Protein AF-A0A7X3P258-F1 (afdb_monomer)

Foldseek 3Di:
DQDAAQDKDWDAPPPDDDDDDHGIFIKGFHDHRVCCVVVVDTDIGGDDPDPDPVVVVVVVVVVVVVVVVVVVVVVVCVVPVD

Mean predicted aligned error: 11.34 Å

Structure (mmCIF, N/CA/C/O backbone):
data_AF-A0A7X3P258-F1
#
_entry.id   AF-A0A7X3P258-F1
#
loop_
_atom_site.group_PDB
_atom_site.id
_atom_site.type_symbol
_atom_site.label_atom_id
_atom_site.label_alt_id
_atom_site.label_comp_id
_atom_site.label_asym_id
_atom_site.label_entity_id
_atom_site.label_seq_id
_atom_site.pdbx_PDB_ins_code
_atom_site.Cartn_x
_atom_site.Cartn_y
_atom_site.Cartn_z
_atom_site.occupancy
_atom_site.B_iso_or_equiv
_atom_site.auth_seq_id
_atom_site.auth_comp_id
_atom_site.auth_asym_id
_atom_site.auth_atom_id
_atom_site.pdbx_PDB_model_num
ATOM 1 N N . MET A 1 1 ? -13.455 7.172 4.036 1.00 71.94 1 MET A N 1
ATOM 2 C CA . MET A 1 1 ? -13.418 6.510 2.721 1.00 71.94 1 MET A CA 1
ATOM 3 C C . MET A 1 1 ? -13.919 5.096 2.940 1.00 71.94 1 MET A C 1
ATOM 5 O O . MET A 1 1 ? -13.415 4.445 3.848 1.00 71.94 1 MET A O 1
ATOM 9 N N . ASP A 1 2 ? -14.923 4.643 2.190 1.00 83.94 2 ASP A N 1
ATOM 10 C CA . ASP A 1 2 ? -15.548 3.337 2.438 1.00 83.94 2 ASP A CA 1
ATOM 11 C C . ASP A 1 2 ? -14.825 2.226 1.674 1.00 83.94 2 ASP A C 1
ATOM 13 O O . ASP A 1 2 ? -15.311 1.667 0.696 1.00 83.94 2 ASP A O 1
ATOM 17 N N . CYS A 1 3 ? -13.610 1.920 2.125 1.00 84.50 3 CYS A N 1
ATOM 18 C CA . CYS A 1 3 ? -12.806 0.820 1.612 1.00 84.50 3 CYS A CA 1
ATOM 19 C C . CYS A 1 3 ? -12.527 -0.194 2.727 1.00 84.50 3 CYS A C 1
ATOM 21 O O . CYS A 1 3 ? -12.048 0.145 3.813 1.00 84.50 3 CYS A O 1
ATOM 23 N N . LYS A 1 4 ? -12.878 -1.455 2.465 1.00 91.75 4 LYS A N 1
ATOM 24 C CA . LYS A 1 4 ? -12.731 -2.572 3.404 1.00 91.75 4 LYS A CA 1
ATOM 25 C C . LYS A 1 4 ? -11.408 -3.300 3.163 1.00 91.75 4 LYS A C 1
ATOM 27 O O . LYS A 1 4 ? -10.924 -3.334 2.034 1.00 91.75 4 LYS A O 1
ATOM 32 N N . PHE A 1 5 ? -10.853 -3.882 4.225 1.00 92.44 5 PHE A N 1
ATOM 33 C CA . PHE A 1 5 ? -9.669 -4.739 4.152 1.00 92.44 5 PHE A CA 1
ATOM 34 C C . PHE A 1 5 ? -9.870 -5.870 3.136 1.00 92.44 5 PHE A C 1
ATOM 36 O O . PHE A 1 5 ? -10.983 -6.377 2.994 1.00 92.44 5 PHE A O 1
ATOM 43 N N . ALA A 1 6 ? -8.792 -6.246 2.447 1.00 90.44 6 ALA A N 1
ATOM 44 C CA . ALA A 1 6 ? -8.771 -7.275 1.408 1.00 90.44 6 ALA A CA 1
ATOM 45 C C . ALA A 1 6 ? -9.668 -6.996 0.185 1.00 90.44 6 ALA A C 1
ATOM 47 O O . ALA A 1 6 ? -9.876 -7.882 -0.640 1.00 90.44 6 ALA A O 1
ATOM 48 N N . ASN A 1 7 ? -10.177 -5.768 0.030 1.00 93.69 7 ASN A N 1
ATOM 49 C CA . ASN A 1 7 ? -10.890 -5.369 -1.177 1.00 93.69 7 ASN A CA 1
ATOM 50 C C . ASN A 1 7 ? -9.917 -4.876 -2.259 1.00 93.69 7 ASN A C 1
ATOM 52 O O . ASN A 1 7 ? -8.887 -4.267 -1.948 1.00 93.69 7 ASN A O 1
ATOM 56 N N . PHE A 1 8 ? -10.277 -5.085 -3.525 1.00 93.88 8 PHE A N 1
ATOM 57 C CA . PHE A 1 8 ? -9.516 -4.593 -4.671 1.00 93.88 8 PHE A CA 1
ATOM 58 C C . PHE A 1 8 ? -10.118 -3.293 -5.192 1.00 93.88 8 PHE A C 1
ATOM 60 O O . PHE A 1 8 ? -11.324 -3.181 -5.402 1.00 93.88 8 PHE A O 1
ATOM 67 N N . LEU A 1 9 ? -9.261 -2.307 -5.422 1.00 93.31 9 LEU A N 1
ATOM 68 C CA . LEU A 1 9 ? -9.633 -1.000 -5.953 1.00 93.31 9 LEU A CA 1
ATOM 6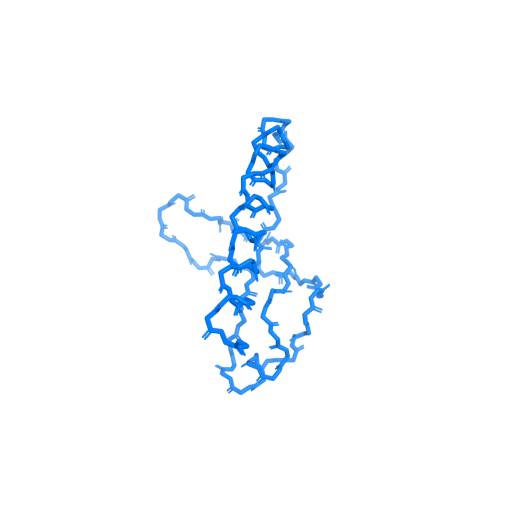9 C C . LEU A 1 9 ? -8.754 -0.657 -7.150 1.00 93.31 9 LEU A C 1
ATOM 71 O O . LEU A 1 9 ? -7.668 -1.209 -7.316 1.00 93.31 9 LEU A O 1
ATOM 75 N N . ARG A 1 10 ? -9.214 0.281 -7.978 1.00 92.19 10 ARG A N 1
ATOM 76 C CA . ARG A 1 10 ? -8.399 0.879 -9.034 1.00 92.19 10 ARG A CA 1
ATOM 77 C C . ARG A 1 10 ? -8.054 2.308 -8.633 1.00 92.19 10 ARG A C 1
ATOM 79 O O . ARG A 1 10 ? -8.948 3.140 -8.522 1.00 92.19 10 ARG A O 1
ATOM 86 N N . ILE A 1 11 ? -6.772 2.582 -8.414 1.00 91.19 11 ILE A N 1
ATOM 87 C CA . ILE A 1 11 ? -6.284 3.887 -7.945 1.00 91.19 11 ILE A CA 1
ATOM 88 C C . ILE A 1 11 ? -5.412 4.511 -9.028 1.00 91.19 11 ILE A C 1
ATOM 90 O O . ILE A 1 11 ? -4.630 3.814 -9.673 1.00 91.19 11 ILE A O 1
ATOM 94 N N . ASN A 1 12 ? -5.576 5.815 -9.260 1.00 91.00 12 ASN A N 1
ATOM 95 C CA . ASN A 1 12 ? -4.701 6.599 -10.125 1.00 91.00 12 ASN A CA 1
ATOM 96 C C . ASN A 1 12 ? -3.572 7.218 -9.295 1.00 91.00 12 ASN A C 1
ATOM 98 O O . ASN A 1 12 ? -3.839 8.053 -8.440 1.00 91.00 12 ASN A O 1
ATOM 102 N N . PHE A 1 13 ? -2.330 6.821 -9.568 1.00 87.06 13 PHE A N 1
ATOM 103 C CA . PHE A 1 13 ? -1.146 7.291 -8.844 1.00 87.06 13 PHE A CA 1
ATOM 104 C C . PHE A 1 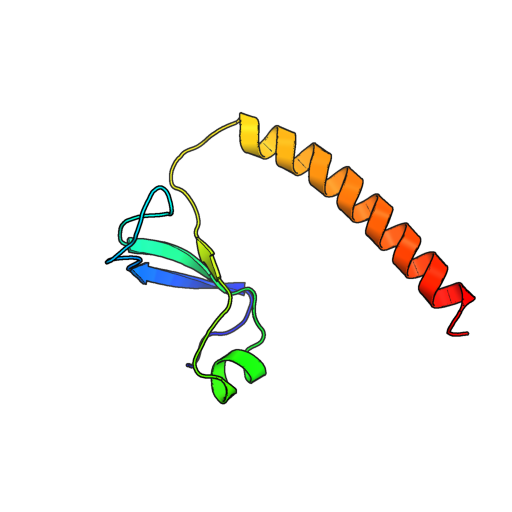13 ? -0.476 8.518 -9.487 1.00 87.06 13 PHE A C 1
ATOM 106 O O . PHE A 1 13 ? 0.680 8.801 -9.209 1.00 87.06 13 PHE A O 1
ATOM 113 N N . ASN A 1 14 ? -1.169 9.244 -10.369 1.00 87.31 14 ASN A N 1
ATOM 114 C CA . ASN A 1 14 ? -0.654 10.476 -10.972 1.00 87.31 14 ASN A CA 1
ATOM 115 C C . ASN A 1 14 ? -1.214 11.726 -10.255 1.00 87.31 14 ASN A C 1
ATOM 117 O O . ASN A 1 14 ? -2.412 11.742 -9.964 1.00 87.31 14 ASN A O 1
ATOM 121 N N . PRO A 1 15 ? -0.423 12.804 -10.081 1.00 85.75 15 PRO A N 1
ATOM 122 C CA . PRO A 1 15 ? 0.991 12.941 -10.435 1.00 85.75 15 PRO A CA 1
ATOM 123 C C . PRO A 1 15 ? 1.903 12.230 -9.433 1.00 85.75 15 PRO A C 1
ATOM 125 O O . PRO A 1 15 ? 1.529 11.987 -8.291 1.00 85.75 15 PRO A O 1
ATOM 128 N N . GLN A 1 16 ? 3.121 11.929 -9.869 1.00 83.00 16 GLN A N 1
ATOM 129 C CA . GLN A 1 16 ? 4.086 11.209 -9.056 1.00 83.00 16 GLN A CA 1
ATOM 130 C C . GLN A 1 16 ? 5.497 11.732 -9.297 1.00 83.00 16 GLN A C 1
ATOM 132 O O . GLN A 1 16 ? 5.826 12.164 -10.405 1.00 83.00 16 GLN A O 1
ATOM 137 N N . ILE A 1 17 ? 6.340 11.646 -8.273 1.00 81.06 17 ILE A N 1
ATOM 138 C CA . ILE A 1 17 ? 7.722 12.113 -8.302 1.00 81.06 17 ILE A CA 1
ATOM 139 C C . ILE A 1 17 ? 8.648 10.885 -8.367 1.00 81.06 17 ILE A C 1
ATOM 141 O O . ILE A 1 17 ? 8.449 9.898 -7.664 1.00 81.06 17 ILE A O 1
ATOM 145 N N . GLY A 1 18 ? 9.651 10.909 -9.250 1.00 79.50 18 GLY A N 1
ATOM 146 C CA . GLY A 1 18 ? 10.688 9.868 -9.322 1.00 79.50 18 GLY A CA 1
ATOM 147 C C . GLY A 1 18 ? 10.281 8.534 -9.980 1.00 79.50 18 GLY A C 1
ATOM 148 O O . GLY A 1 18 ? 9.688 8.512 -11.069 1.00 79.50 18 GLY A O 1
ATOM 149 N N . ILE A 1 19 ? 10.700 7.424 -9.345 1.00 77.31 19 ILE A N 1
ATOM 150 C CA . ILE A 1 19 ? 10.674 6.031 -9.862 1.00 77.31 19 ILE A CA 1
ATOM 151 C C . ILE A 1 19 ? 9.473 5.222 -9.333 1.00 77.31 19 ILE A C 1
ATOM 153 O O . ILE A 1 19 ? 9.249 4.095 -9.767 1.00 77.31 19 ILE A O 1
ATOM 157 N N . GLU A 1 20 ? 8.681 5.770 -8.409 1.00 77.44 20 GLU A N 1
ATOM 158 C CA . GLU A 1 20 ? 7.503 5.071 -7.864 1.00 77.44 20 GLU A CA 1
ATOM 159 C C . GLU A 1 20 ? 6.461 4.734 -8.963 1.00 77.44 20 GLU A C 1
ATOM 161 O O . GLU A 1 20 ? 6.638 5.023 -10.154 1.00 77.44 20 GLU A O 1
ATOM 166 N N . ILE A 1 21 ? 5.380 4.068 -8.566 1.00 70.31 21 ILE A N 1
ATOM 167 C CA . ILE A 1 21 ? 4.429 3.438 -9.482 1.00 70.31 21 ILE A CA 1
ATOM 168 C C . ILE A 1 21 ? 3.501 4.462 -10.146 1.00 70.31 21 ILE A C 1
ATOM 170 O O . ILE A 1 21 ? 2.615 5.022 -9.513 1.00 70.31 21 ILE A O 1
ATOM 174 N N . LYS A 1 22 ? 3.648 4.608 -11.469 1.00 75.94 22 LYS A N 1
ATOM 175 C CA . LYS A 1 22 ? 2.857 5.528 -12.303 1.00 75.94 22 LYS A CA 1
ATOM 176 C C . LYS A 1 22 ? 1.574 4.883 -12.830 1.00 75.94 22 LYS A C 1
ATOM 178 O O . LYS A 1 22 ? 1.535 3.666 -13.058 1.00 75.94 22 LYS A O 1
ATOM 183 N N . LYS A 1 23 ? 0.615 5.738 -13.219 1.00 83.31 23 LYS A N 1
ATOM 184 C CA . LYS A 1 23 ? -0.664 5.403 -13.889 1.00 83.31 23 LYS A CA 1
ATOM 185 C C . LYS A 1 23 ? -1.705 4.772 -12.956 1.00 83.31 23 LYS A C 1
ATOM 187 O O . LYS A 1 23 ? -1.471 4.558 -11.772 1.00 83.31 23 LYS A O 1
ATOM 192 N N . SER A 1 24 ? -2.881 4.477 -13.512 1.00 88.31 24 SER A N 1
ATOM 193 C CA . SER A 1 24 ? -3.911 3.730 -12.798 1.00 88.31 24 SER A CA 1
ATOM 194 C C . SER A 1 24 ? -3.521 2.259 -12.647 1.00 88.31 24 SER A C 1
ATOM 196 O O . SER A 1 24 ? -3.171 1.605 -13.635 1.00 88.31 24 SER A O 1
ATOM 198 N N . ARG A 1 25 ? -3.562 1.746 -11.413 1.00 89.88 25 ARG A N 1
ATOM 199 C CA . ARG A 1 25 ? -3.230 0.354 -11.080 1.00 89.88 25 ARG A CA 1
ATOM 200 C C . ARG A 1 25 ? -4.323 -0.288 -10.234 1.00 89.88 25 ARG A C 1
ATOM 202 O O . ARG A 1 25 ? -4.963 0.411 -9.444 1.00 89.88 25 ARG A O 1
ATOM 209 N N . PRO A 1 26 ? -4.536 -1.606 -10.377 1.00 92.44 26 PRO A N 1
ATOM 210 C CA . PRO A 1 26 ? -5.234 -2.362 -9.353 1.00 92.44 26 PRO A CA 1
ATOM 211 C C . PRO A 1 26 ? -4.423 -2.343 -8.050 1.00 92.44 26 PRO A C 1
ATOM 213 O O . PRO A 1 26 ? -3.193 -2.392 -8.064 1.00 92.44 26 PRO A O 1
ATOM 216 N N . THR A 1 27 ? -5.114 -2.242 -6.922 1.00 92.69 27 THR A N 1
ATOM 217 C CA . THR A 1 27 ? -4.521 -2.115 -5.588 1.00 92.69 27 THR A CA 1
ATOM 218 C C . THR A 1 27 ? -5.314 -2.924 -4.572 1.00 92.69 27 THR A C 1
ATOM 220 O O . THR A 1 27 ? -6.545 -2.910 -4.618 1.00 92.69 27 THR A O 1
ATOM 223 N N . LEU A 1 28 ? -4.626 -3.551 -3.621 1.00 94.69 28 LEU A N 1
ATOM 224 C CA . LEU A 1 28 ? -5.222 -4.249 -2.484 1.00 94.69 28 LEU A CA 1
ATOM 225 C C . LEU A 1 28 ? -5.259 -3.340 -1.250 1.00 94.69 28 LEU A C 1
ATOM 227 O O . LEU A 1 28 ? -4.248 -2.726 -0.910 1.00 94.69 28 LEU A O 1
ATOM 231 N N . VAL A 1 29 ? -6.393 -3.282 -0.553 1.00 94.94 29 VAL A N 1
ATOM 232 C CA . VAL A 1 29 ? -6.524 -2.531 0.706 1.00 94.94 29 VAL A CA 1
ATOM 233 C C . VAL A 1 29 ? -5.976 -3.348 1.876 1.00 94.94 29 VAL A C 1
ATOM 235 O O . VAL A 1 29 ? -6.476 -4.436 2.166 1.00 94.94 29 VAL A O 1
ATOM 238 N N . LEU A 1 30 ? -4.979 -2.800 2.573 1.00 94.62 30 LEU A N 1
ATOM 239 C CA . LEU A 1 30 ? -4.308 -3.446 3.707 1.00 94.62 30 LEU A CA 1
ATOM 240 C C . LEU A 1 30 ? -4.759 -2.903 5.067 1.00 94.62 30 LEU A C 1
ATOM 242 O O . LEU A 1 30 ? -4.629 -3.590 6.077 1.00 94.62 30 LEU A O 1
ATOM 246 N N . SER A 1 31 ? -5.282 -1.680 5.118 1.00 94.56 31 SER A N 1
ATOM 247 C CA . SER A 1 31 ? -5.724 -1.061 6.368 1.00 94.56 31 SER A CA 1
ATOM 248 C C . SER A 1 31 ? -7.162 -1.448 6.760 1.00 94.56 31 SER A C 1
ATOM 250 O O . SER A 1 31 ? -8.007 -1.681 5.887 1.00 94.56 31 SER A O 1
ATOM 252 N N . PRO A 1 32 ? -7.486 -1.478 8.070 1.00 94.56 32 PRO A N 1
ATOM 253 C CA . PRO A 1 32 ? -8.833 -1.772 8.558 1.00 94.56 32 PRO A CA 1
ATOM 254 C C . PRO A 1 32 ? -9.863 -0.713 8.148 1.00 94.56 32 PRO A C 1
ATOM 256 O O . PRO A 1 32 ? -9.554 0.477 8.081 1.00 94.56 32 PRO A O 1
ATOM 259 N N . PHE A 1 33 ? -11.127 -1.124 7.992 1.00 93.94 33 PHE A N 1
ATOM 260 C CA . PHE A 1 33 ? -12.226 -0.216 7.636 1.00 93.94 33 PHE A CA 1
ATOM 261 C C . PHE A 1 33 ? -12.378 0.953 8.620 1.00 93.94 33 PHE A C 1
ATOM 263 O O . PHE A 1 33 ? -12.533 2.089 8.187 1.00 93.94 33 PHE A O 1
ATOM 270 N N . ALA A 1 34 ? -12.285 0.699 9.931 1.00 94.38 34 ALA A N 1
ATOM 271 C CA . ALA A 1 34 ? -12.415 1.748 10.944 1.00 94.38 34 ALA A CA 1
ATOM 272 C C . ALA A 1 34 ? -11.363 2.857 10.761 1.00 94.38 34 ALA A C 1
ATOM 274 O O . ALA A 1 34 ? -11.706 4.038 10.760 1.00 94.38 34 ALA A O 1
ATOM 275 N N . PHE A 1 35 ? -10.103 2.482 10.510 1.00 94.38 35 PHE A N 1
ATOM 276 C CA . PHE A 1 35 ? -9.032 3.432 10.206 1.00 94.38 35 PHE A CA 1
ATOM 277 C C . PHE A 1 35 ? -9.347 4.229 8.933 1.00 94.38 35 PHE A C 1
ATOM 279 O O . PHE A 1 35 ? -9.318 5.458 8.956 1.00 94.38 35 PHE A O 1
ATOM 286 N N . ASN A 1 36 ? -9.749 3.548 7.856 1.00 94.75 36 ASN A N 1
ATOM 287 C CA . ASN A 1 36 ? -10.049 4.180 6.565 1.00 94.75 36 ASN A CA 1
ATOM 288 C C . ASN A 1 36 ? -11.247 5.135 6.621 1.00 94.75 36 ASN A C 1
ATOM 290 O O . ASN A 1 36 ? -11.314 6.161 5.927 1.00 94.75 36 ASN A O 1
ATOM 294 N N . HIS A 1 37 ? -12.231 4.786 7.445 1.00 94.19 37 HIS A N 1
ATOM 295 C CA . HIS A 1 37 ? -13.437 5.567 7.618 1.00 94.19 37 HIS A CA 1
ATOM 296 C C . HIS A 1 37 ? -13.174 6.822 8.456 1.00 94.19 37 HIS A C 1
ATOM 298 O O . HIS A 1 37 ? -13.661 7.888 8.075 1.00 94.19 37 HIS A O 1
ATOM 304 N N . ILE A 1 38 ? -12.377 6.719 9.525 1.00 95.88 38 ILE A N 1
ATOM 305 C CA . ILE A 1 38 ? -12.035 7.842 10.412 1.00 95.88 38 ILE A CA 1
ATOM 306 C C . ILE A 1 38 ? -11.015 8.770 9.746 1.00 95.88 38 ILE A C 1
ATOM 308 O O . ILE A 1 38 ? -11.283 9.955 9.584 1.00 95.88 38 ILE A O 1
ATOM 312 N N . GLN A 1 39 ? -9.875 8.231 9.304 1.00 95.19 39 GLN A N 1
ATOM 313 C CA . GLN A 1 39 ? -8.745 9.021 8.797 1.00 95.19 39 GLN A CA 1
ATOM 314 C C . GLN A 1 39 ? -8.933 9.489 7.351 1.00 95.19 39 GLN A C 1
ATOM 316 O O . GLN A 1 39 ? -8.155 10.291 6.848 1.00 95.19 39 GLN A O 1
ATOM 321 N N . LYS A 1 40 ? -9.954 8.965 6.658 1.00 93.75 40 LYS A N 1
ATOM 322 C CA . LYS A 1 40 ? -10.246 9.245 5.241 1.00 93.75 40 LYS A CA 1
ATOM 323 C C . LYS A 1 40 ? -9.083 8.932 4.284 1.00 93.75 40 LYS A C 1
ATOM 325 O O . LYS A 1 40 ? -9.130 9.336 3.128 1.00 93.75 40 LYS A O 1
ATOM 330 N N . VAL A 1 41 ? -8.115 8.137 4.732 1.00 93.88 41 VAL A N 1
ATOM 331 C CA . VAL A 1 41 ? -6.987 7.612 3.952 1.00 93.88 41 VAL A CA 1
ATOM 332 C C . VAL A 1 41 ? -6.927 6.096 4.092 1.00 93.88 41 VAL A C 1
ATOM 334 O O . VAL A 1 41 ? -7.442 5.550 5.062 1.00 93.88 41 VAL A O 1
ATOM 337 N N . ALA A 1 42 ? -6.293 5.408 3.145 1.00 94.75 42 ALA A N 1
ATOM 338 C CA . ALA A 1 42 ? -6.131 3.959 3.197 1.00 94.75 42 ALA A CA 1
ATOM 339 C C . ALA A 1 42 ? -4.698 3.551 2.856 1.00 94.75 42 ALA A C 1
ATOM 341 O O . ALA A 1 42 ? -4.091 4.100 1.937 1.00 94.75 42 ALA A O 1
ATOM 342 N N . LEU A 1 43 ? -4.181 2.557 3.578 1.00 94.69 43 LEU A N 1
ATOM 343 C CA . LEU A 1 43 ? -2.939 1.881 3.233 1.00 94.69 43 LEU A CA 1
ATOM 344 C C . LEU A 1 43 ? -3.247 0.821 2.175 1.00 94.69 43 LEU A C 1
ATOM 346 O O . LEU A 1 43 ? -4.091 -0.057 2.389 1.00 94.69 43 LEU A O 1
ATOM 350 N N . VAL A 1 44 ? -2.561 0.899 1.038 1.00 93.62 44 VAL A N 1
ATOM 351 C CA . VAL A 1 44 ? -2.806 0.027 -0.113 1.00 93.62 44 VAL A CA 1
ATOM 352 C C . VAL A 1 44 ? -1.508 -0.548 -0.667 1.00 93.62 44 VAL A C 1
ATOM 354 O O . VAL A 1 44 ? -0.461 0.091 -0.596 1.00 93.62 44 VAL A O 1
ATOM 357 N N . CYS A 1 45 ? -1.590 -1.740 -1.253 1.00 92.19 45 CYS A N 1
ATOM 358 C CA . CYS A 1 45 ? -0.509 -2.344 -2.025 1.00 92.19 45 CYS A CA 1
ATOM 359 C C . CYS A 1 45 ? -0.878 -2.337 -3.516 1.00 92.19 45 CYS A C 1
ATOM 361 O O . CYS A 1 45 ? -1.846 -3.001 -3.900 1.00 92.19 45 CYS A O 1
ATOM 363 N N . PRO A 1 46 ? -0.173 -1.578 -4.369 1.00 90.44 46 PRO A N 1
ATOM 364 C CA . PRO A 1 46 ? -0.377 -1.632 -5.809 1.00 90.44 46 PRO A CA 1
ATOM 365 C C . PRO A 1 46 ? 0.114 -2.956 -6.390 1.00 90.44 46 PRO A C 1
ATOM 367 O O . PRO A 1 46 ? 1.203 -3.424 -6.073 1.00 90.44 46 PRO A O 1
ATOM 370 N N . ILE A 1 47 ? -0.685 -3.531 -7.286 1.00 87.06 47 ILE A N 1
ATOM 371 C CA . ILE A 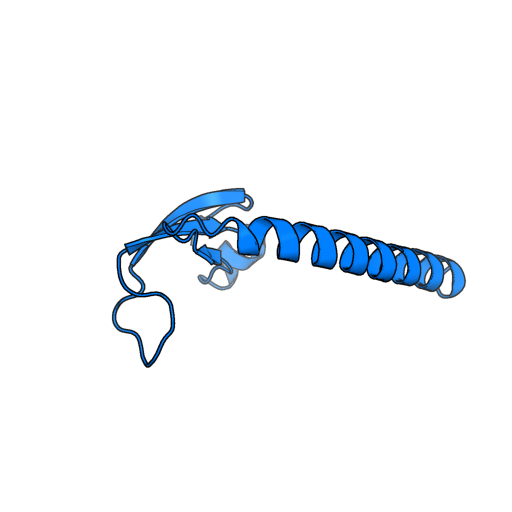1 47 ? -0.353 -4.771 -7.983 1.00 87.06 47 ILE A CA 1
ATOM 372 C C . ILE A 1 47 ? 0.354 -4.394 -9.292 1.00 87.06 47 ILE A C 1
ATOM 374 O O . ILE A 1 47 ? -0.258 -3.754 -10.161 1.00 87.06 47 ILE A O 1
ATOM 378 N N . PRO A 1 48 ? 1.648 -4.724 -9.449 1.00 80.19 48 PRO A N 1
ATOM 379 C CA . PRO A 1 48 ? 2.360 -4.479 -10.692 1.00 80.19 48 PRO A CA 1
ATOM 380 C C . PRO A 1 48 ? 1.863 -5.429 -11.789 1.00 80.19 48 PRO A C 1
ATOM 382 O O . PRO A 1 48 ? 1.481 -6.560 -11.526 1.00 80.19 48 PRO A O 1
ATOM 385 N N . HIS A 1 49 ? 1.905 -4.975 -13.043 1.00 72.69 49 HIS A N 1
ATOM 386 C CA . HIS A 1 49 ? 1.591 -5.813 -14.211 1.00 72.69 49 HIS A CA 1
ATOM 387 C C . HIS A 1 49 ? 2.792 -6.622 -14.718 1.00 72.69 49 HIS A C 1
ATOM 389 O O . HIS A 1 49 ? 2.674 -7.350 -15.696 1.00 72.69 49 HIS A O 1
ATOM 395 N N . THR A 1 50 ? 3.977 -6.415 -14.144 1.00 73.25 50 THR A N 1
ATOM 396 C CA . THR A 1 50 ? 5.187 -7.099 -14.595 1.00 73.25 50 THR A CA 1
ATOM 397 C C . THR A 1 50 ? 5.308 -8.430 -13.870 1.00 73.25 50 THR A C 1
ATOM 399 O O . THR A 1 50 ? 5.611 -8.445 -12.679 1.00 73.25 50 THR A O 1
ATOM 402 N N . ASP A 1 51 ? 5.162 -9.527 -14.607 1.00 60.97 51 ASP A N 1
ATOM 403 C CA . ASP A 1 51 ? 5.499 -10.866 -14.133 1.00 60.97 51 ASP A CA 1
ATOM 404 C C . ASP A 1 51 ? 7.021 -10.994 -14.038 1.00 60.97 51 ASP A C 1
ATOM 406 O O . ASP A 1 51 ? 7.720 -11.288 -15.010 1.00 60.97 51 ASP A O 1
ATOM 410 N N . ARG A 1 52 ? 7.575 -10.710 -12.858 1.00 60.19 52 ARG A N 1
ATOM 411 C CA . ARG A 1 52 ? 8.964 -11.046 -12.548 1.00 60.19 52 ARG A CA 1
ATOM 412 C C . ARG A 1 52 ? 8.960 -12.310 -11.711 1.00 60.19 52 ARG A C 1
ATOM 414 O O . ARG A 1 52 ? 8.764 -12.268 -10.504 1.00 60.19 52 ARG A O 1
ATOM 421 N N . GLU A 1 53 ? 9.289 -13.429 -12.340 1.00 57.38 53 GLU A N 1
ATOM 422 C CA . GLU A 1 53 ? 9.523 -14.717 -11.668 1.00 57.38 53 GLU A CA 1
ATOM 423 C C . GLU A 1 53 ? 10.517 -14.596 -10.486 1.00 57.38 53 GLU A C 1
ATOM 425 O O . GLU A 1 53 ? 10.414 -15.280 -9.468 1.00 57.38 53 GLU A O 1
ATOM 430 N N . LYS A 1 54 ? 11.442 -13.627 -10.568 1.00 56.72 54 LYS A N 1
ATOM 431 C CA . LYS A 1 54 ? 12.412 -13.288 -9.513 1.00 56.72 54 LYS A CA 1
ATOM 432 C C . LYS A 1 54 ? 11.774 -12.742 -8.226 1.00 56.72 54 LYS A C 1
ATOM 434 O O . LYS A 1 54 ? 12.372 -12.907 -7.160 1.00 56.72 54 LYS A O 1
ATOM 439 N N . ASP A 1 55 ? 10.597 -12.126 -8.305 1.00 58.19 55 ASP A N 1
ATOM 440 C CA . ASP A 1 55 ? 9.916 -11.545 -7.144 1.00 58.19 55 ASP A CA 1
ATOM 441 C C . ASP A 1 55 ? 9.222 -12.636 -6.316 1.00 58.19 55 ASP A C 1
ATOM 443 O O . ASP A 1 55 ? 9.313 -12.601 -5.094 1.00 58.19 55 ASP A O 1
ATOM 447 N N . ILE A 1 56 ? 8.705 -13.698 -6.949 1.00 55.91 56 ILE A N 1
ATOM 448 C CA . ILE A 1 56 ? 8.149 -14.881 -6.259 1.00 55.91 56 ILE A CA 1
ATOM 449 C C . ILE A 1 56 ? 9.241 -15.630 -5.475 1.00 55.91 56 ILE 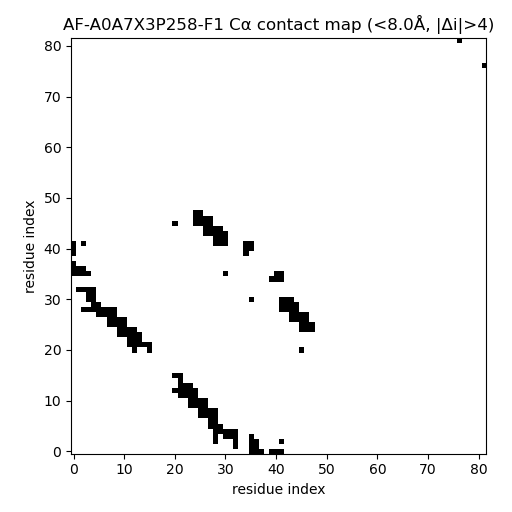A C 1
ATOM 451 O O . ILE A 1 56 ? 9.028 -16.104 -4.356 1.00 55.91 56 ILE A O 1
ATOM 455 N N . ILE A 1 57 ? 10.451 -15.744 -6.034 1.00 54.25 57 ILE A N 1
ATOM 456 C CA . ILE A 1 57 ? 11.579 -16.412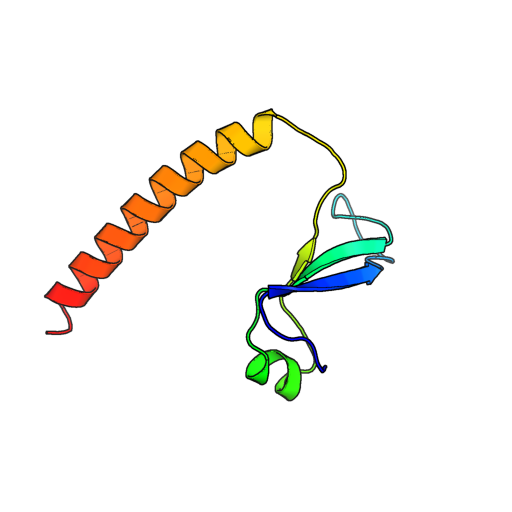 -5.359 1.00 54.25 57 ILE A CA 1
ATOM 457 C C . ILE A 1 57 ? 12.074 -15.583 -4.163 1.00 54.25 57 ILE A C 1
ATOM 459 O O . ILE A 1 57 ? 12.423 -16.153 -3.122 1.00 54.25 57 ILE A O 1
ATOM 463 N N . LYS A 1 58 ? 12.094 -14.246 -4.278 1.00 55.66 58 LYS A N 1
ATOM 464 C CA . LYS A 1 58 ? 12.392 -13.351 -3.148 1.00 55.66 58 LYS A CA 1
ATOM 465 C C . 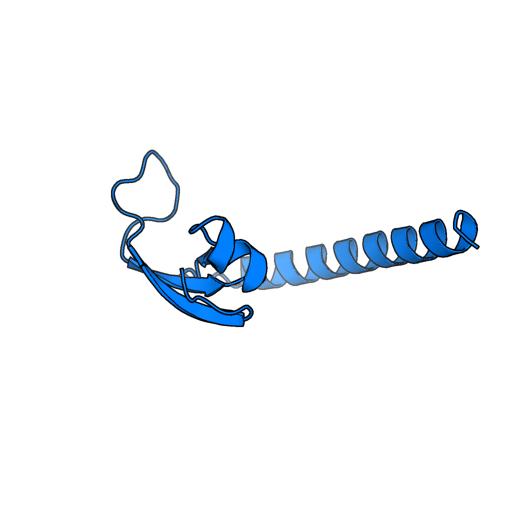LYS A 1 58 ? 11.300 -13.397 -2.091 1.00 55.66 58 LYS A C 1
ATOM 467 O O . LYS A 1 58 ? 11.631 -13.564 -0.922 1.00 55.66 58 LYS A O 1
ATOM 472 N N . GLU A 1 59 ? 10.037 -13.348 -2.500 1.00 58.69 59 GLU A N 1
ATOM 473 C CA . GLU A 1 59 ? 8.883 -13.464 -1.617 1.00 58.69 59 GLU A CA 1
ATOM 474 C C . GLU A 1 59 ? 8.966 -14.765 -0.807 1.00 58.69 59 GLU A C 1
ATOM 476 O O . GLU A 1 59 ? 8.936 -14.732 0.416 1.00 58.69 59 GLU A O 1
ATOM 481 N N . ASN A 1 60 ? 9.251 -15.907 -1.436 1.00 57.62 60 ASN A N 1
ATOM 482 C CA . ASN A 1 60 ? 9.442 -17.171 -0.717 1.00 57.62 60 ASN A CA 1
ATOM 483 C C . ASN A 1 60 ? 10.588 -17.142 0.316 1.00 57.62 60 ASN A C 1
ATOM 485 O O . ASN A 1 60 ? 10.499 -17.790 1.365 1.00 57.62 60 ASN A O 1
ATOM 489 N N . ARG A 1 61 ? 11.680 -16.408 0.055 1.00 59.09 61 ARG A N 1
ATOM 490 C CA . ARG A 1 61 ? 12.768 -16.226 1.036 1.00 59.09 61 ARG A CA 1
ATOM 491 C C . ARG A 1 61 ? 12.359 -15.277 2.162 1.00 59.09 61 ARG A C 1
ATOM 493 O O . ARG A 1 61 ? 12.637 -15.565 3.326 1.00 59.09 61 ARG A O 1
ATOM 500 N N . GLU A 1 62 ? 11.690 -14.179 1.837 1.00 60.69 62 GLU A N 1
ATOM 501 C CA . GLU A 1 62 ? 11.232 -13.189 2.811 1.00 60.69 62 GLU A CA 1
ATOM 502 C C . GLU A 1 62 ? 10.098 -13.723 3.686 1.00 60.69 62 GLU A C 1
ATOM 504 O O . GLU A 1 62 ? 10.162 -13.551 4.896 1.00 60.69 62 GLU A O 1
ATOM 509 N N . HIS A 1 63 ? 9.147 -14.485 3.144 1.00 60.00 63 HIS A N 1
ATOM 510 C CA . HIS A 1 63 ? 8.107 -15.180 3.913 1.00 60.00 63 HIS A CA 1
ATOM 511 C C . HIS A 1 63 ? 8.699 -16.193 4.894 1.00 60.00 63 HIS A C 1
ATOM 513 O O . HIS A 1 63 ? 8.233 -16.297 6.031 1.00 60.00 63 HIS A O 1
ATOM 519 N N . LYS A 1 64 ? 9.762 -16.918 4.512 1.00 59.91 64 LYS A N 1
ATOM 520 C CA . LYS A 1 64 ? 10.491 -17.796 5.448 1.00 59.91 64 LYS A CA 1
ATOM 521 C C . LYS A 1 64 ? 11.129 -16.995 6.588 1.00 59.91 64 LYS A C 1
ATOM 523 O O . LYS A 1 64 ? 11.056 -17.416 7.744 1.00 59.91 64 LYS A O 1
ATOM 528 N N . ASN A 1 65 ? 11.709 -15.834 6.286 1.00 61.03 65 ASN A N 1
ATOM 529 C CA . ASN A 1 65 ? 12.322 -14.957 7.286 1.00 61.03 65 ASN A CA 1
ATOM 530 C C . ASN A 1 65 ? 11.282 -14.265 8.181 1.00 61.03 65 ASN A C 1
ATOM 532 O O . ASN A 1 65 ? 11.444 -14.253 9.400 1.00 61.03 65 ASN A O 1
ATOM 536 N N . PHE A 1 66 ? 10.187 -13.765 7.611 1.00 65.12 66 PHE A N 1
ATOM 537 C CA . PHE A 1 66 ? 9.082 -13.136 8.327 1.00 65.12 66 PHE A CA 1
ATOM 538 C C . PHE A 1 66 ? 8.432 -14.119 9.299 1.00 65.12 66 PHE A C 1
ATOM 540 O O . PHE A 1 66 ? 8.331 -13.823 10.487 1.00 65.12 66 PHE A O 1
ATOM 547 N N . ASN A 1 67 ? 8.106 -15.335 8.848 1.00 63.00 67 ASN A N 1
ATOM 548 C CA . ASN A 1 67 ? 7.552 -16.377 9.716 1.00 63.00 67 ASN A CA 1
ATOM 549 C C . ASN A 1 67 ? 8.508 -16.760 10.856 1.00 63.00 67 ASN A C 1
ATOM 551 O O . ASN A 1 67 ? 8.068 -17.034 11.975 1.00 63.00 67 ASN A O 1
ATOM 555 N N . ARG A 1 68 ? 9.825 -16.741 10.613 1.00 66.44 68 ARG A N 1
ATOM 556 C CA . ARG A 1 68 ? 10.837 -16.983 11.652 1.00 66.44 68 ARG A CA 1
ATOM 557 C C . ARG A 1 68 ? 10.861 -15.862 12.692 1.00 66.44 68 ARG A C 1
ATOM 559 O O . ARG A 1 68 ? 10.916 -16.147 13.888 1.00 66.44 68 ARG A O 1
ATOM 566 N N . THR A 1 69 ? 10.795 -14.609 12.255 1.00 67.31 69 THR A N 1
ATOM 567 C CA . THR A 1 69 ? 10.765 -13.434 13.136 1.00 67.31 69 THR 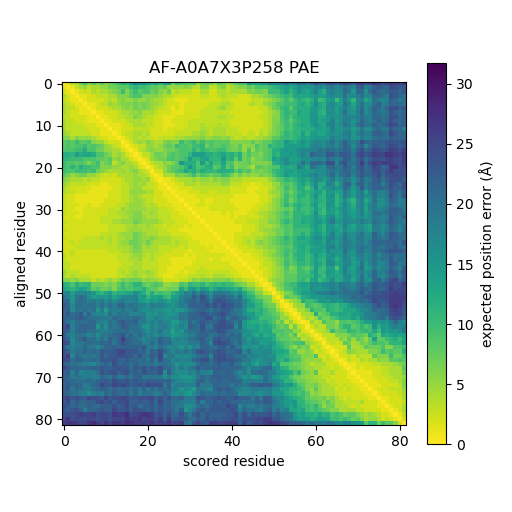A CA 1
ATOM 568 C C . THR A 1 69 ? 9.460 -13.356 13.923 1.00 67.31 69 THR A C 1
ATOM 570 O O . THR A 1 69 ? 9.495 -13.163 15.134 1.00 67.31 69 THR A O 1
ATOM 573 N N . TYR A 1 70 ? 8.317 -13.603 13.282 1.00 64.69 70 TYR A N 1
ATOM 574 C CA . TYR A 1 70 ? 7.009 -13.592 13.935 1.00 64.69 70 TYR A CA 1
ATOM 575 C C . TYR A 1 70 ? 6.896 -14.704 14.982 1.00 64.69 70 TYR A C 1
ATOM 577 O O . TYR A 1 70 ? 6.430 -14.463 16.090 1.00 64.69 70 TYR A O 1
ATOM 585 N N . ARG A 1 71 ? 7.421 -15.906 14.699 1.00 65.19 71 ARG A N 1
ATOM 586 C CA . ARG A 1 71 ? 7.531 -16.985 15.698 1.00 65.19 71 ARG A CA 1
ATOM 587 C C . ARG A 1 71 ? 8.399 -16.595 16.894 1.00 65.19 71 ARG A C 1
ATOM 589 O O . ARG A 1 71 ? 8.018 -16.889 18.024 1.00 65.19 71 ARG A O 1
ATOM 596 N N . LYS A 1 72 ? 9.529 -15.914 16.667 1.00 64.56 72 LYS A N 1
ATOM 597 C CA . LYS A 1 72 ? 10.360 -15.373 17.756 1.00 64.56 72 LYS A CA 1
ATOM 598 C C . LYS A 1 72 ? 9.607 -14.325 18.572 1.00 64.56 72 LYS A C 1
ATOM 600 O O . LYS A 1 72 ? 9.678 -14.365 19.793 1.00 64.56 72 LYS A O 1
ATOM 605 N N . TYR A 1 73 ? 8.865 -13.433 17.916 1.00 62.81 73 TYR A N 1
ATOM 606 C CA . TYR A 1 73 ? 8.068 -12.414 18.596 1.00 62.81 73 T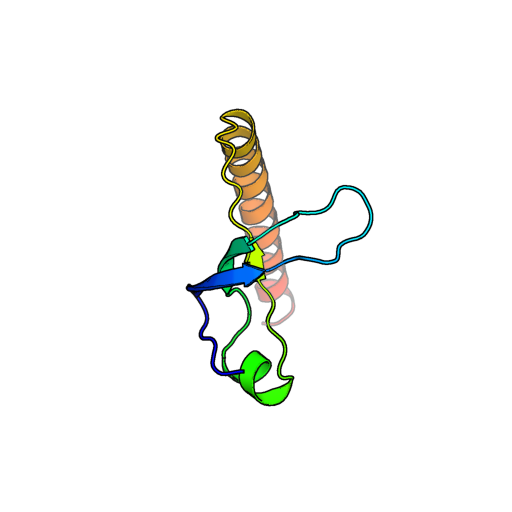YR A CA 1
ATOM 607 C C . TYR A 1 73 ? 6.948 -13.043 19.428 1.00 62.81 73 TYR A C 1
ATOM 609 O O . TYR A 1 73 ? 6.795 -12.700 20.587 1.00 62.81 73 TYR A O 1
ATOM 617 N N . GLN A 1 74 ? 6.233 -14.035 18.893 1.00 68.75 74 GLN A N 1
ATOM 618 C CA . GLN A 1 74 ? 5.203 -14.784 19.623 1.00 68.75 74 GLN A CA 1
ATOM 619 C C . GLN A 1 74 ? 5.779 -15.538 20.835 1.00 68.75 74 GLN A C 1
ATOM 621 O O . GLN A 1 74 ? 5.172 -15.541 21.904 1.00 68.75 74 GLN A O 1
ATOM 626 N N . GLN A 1 75 ? 6.968 -16.141 20.708 1.00 72.00 75 GLN A N 1
ATOM 627 C CA . GLN A 1 75 ? 7.679 -16.753 21.840 1.00 72.00 75 GLN A CA 1
ATOM 628 C C . GLN A 1 75 ? 8.131 -15.722 22.879 1.00 72.00 75 GLN A C 1
ATOM 630 O O . GLN A 1 75 ? 8.013 -15.975 24.074 1.00 72.00 75 GLN A O 1
ATOM 635 N N . PHE A 1 76 ? 8.636 -14.570 22.438 1.00 72.62 76 PHE A N 1
ATOM 636 C CA . PHE A 1 76 ? 9.008 -13.470 23.321 1.00 72.62 76 PHE A CA 1
ATOM 637 C C . PHE A 1 76 ? 7.778 -12.936 24.063 1.00 72.62 76 PHE A C 1
ATOM 639 O O . PHE A 1 76 ? 7.779 -12.868 25.285 1.00 72.62 76 PHE A O 1
ATOM 646 N N . HIS A 1 77 ? 6.689 -12.662 23.350 1.00 65.00 77 HIS A N 1
ATOM 647 C CA . HIS A 1 77 ? 5.465 -12.122 23.929 1.00 65.00 77 HIS A CA 1
ATOM 648 C C . HIS A 1 77 ? 4.860 -13.072 24.974 1.00 65.00 77 HIS A C 1
ATOM 650 O O . HIS A 1 77 ? 4.490 -12.632 26.055 1.00 65.00 77 HIS A O 1
ATOM 656 N N . LYS A 1 78 ? 4.854 -14.388 24.711 1.00 68.00 78 LYS A N 1
ATOM 657 C CA . LYS A 1 78 ? 4.437 -15.408 25.692 1.00 68.00 78 LYS A CA 1
ATOM 658 C C . LYS A 1 78 ? 5.348 -15.523 26.915 1.00 68.00 78 LYS A C 1
ATOM 660 O O . LYS A 1 78 ? 4.910 -16.072 27.915 1.00 68.00 78 LYS A O 1
ATOM 665 N N . ARG A 1 79 ? 6.609 -15.090 26.826 1.00 69.25 79 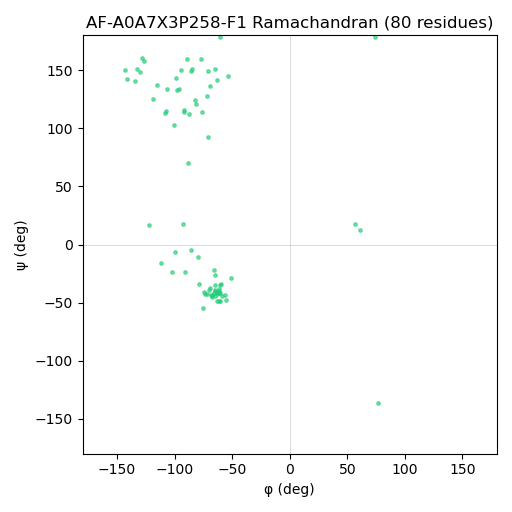ARG A N 1
ATOM 666 C CA . ARG A 1 79 ? 7.582 -15.172 27.926 1.00 69.25 79 ARG A CA 1
ATOM 667 C C . ARG A 1 79 ? 7.596 -13.928 28.815 1.00 69.25 79 ARG A C 1
ATOM 669 O O . ARG A 1 79 ? 8.050 -14.016 29.945 1.00 69.25 79 ARG A O 1
ATOM 676 N N . TRP A 1 80 ? 7.154 -12.788 28.294 1.00 51.50 80 TRP A N 1
ATOM 677 C CA . TRP A 1 80 ? 7.225 -11.505 28.999 1.00 51.50 80 TRP A CA 1
ATOM 678 C C . TRP A 1 80 ? 5.860 -10.942 29.403 1.00 51.50 80 TRP A C 1
ATOM 680 O O . TRP A 1 80 ? 5.811 -10.037 30.227 1.00 51.50 80 TRP A O 1
ATOM 690 N N . PHE A 1 81 ? 4.769 -11.458 28.831 1.00 59.44 81 PHE A N 1
ATOM 691 C CA . PHE A 1 81 ? 3.406 -10.986 29.103 1.00 59.44 81 PHE A CA 1
ATOM 692 C C . PHE A 1 81 ? 2.460 -12.089 29.622 1.00 59.44 81 PHE A C 1
ATOM 694 O O . PHE A 1 81 ? 1.248 -11.895 29.604 1.00 59.44 81 PHE A O 1
ATOM 701 N N . ASN A 1 82 ? 3.013 -13.216 30.088 1.00 48.41 82 ASN A N 1
ATOM 702 C CA . ASN A 1 82 ? 2.376 -14.208 30.969 1.00 48.41 82 ASN A CA 1
ATOM 703 C C . ASN A 1 82 ? 3.241 -14.361 32.222 1.00 48.41 82 ASN A C 1
ATOM 705 O O . ASN A 1 82 ? 2.678 -14.753 33.263 1.00 48.41 82 ASN A O 1
#

pLDDT: mean 77.98, std 14.71, range [48.41, 95.88]

Radius of gyration: 17.08 Å; Cα contacts (8 Å, |Δi|>4): 93; chains: 1; bounding box: 28×31×46 Å

Solvent-accessible surface area (backbone atoms only — not comparable to full-atom values): 4898 Å² total; per-residue (Å²): 64,101,51,49,53,80,37,79,44,78,46,69,40,68,87,76,76,90,86,66,76,74,50,73,36,50,26,37,29,72,37,54,39,69,56,12,49,71,72,58,49,78,50,65,47,75,57,75,90,72,89,51,74,67,53,57,58,48,46,57,54,48,52,55,50,49,54,52,51,50,52,49,49,55,55,47,50,61,68,75,76,109

Nearest PDB structures (foldseek):
  5cr2-assembly2_C  TM=9.273E-01  e=7.216E-03  Escherichia coli K-12
  7d28-assembly2_C  TM=9.111E-01  e=1.468E-02  Deinococcus radiodurans
  2c06-assembly1_A  TM=8.571E-01  e=3.396E-02  Escherichia coli
  7du5-assembly1_A  TM=8.745E-01  e=1.085E-01  Mycobacterium tuberculosis H37Rv
  4mdx-assembly1_B  TM=8.830E-01  e=1.235E-01  Bacillus subtilis subsp. subtilis str. 168

Sequence (82 aa):
MDCKFANFLRINFNPQIGIEIKKSRPTLVLSPFAFNHIQKVALVCPIPHTDREKDIIKENREHKNFNRTYRKYQQFHKRWFN

Secondary structure (DSSP, 8-state):
----TT-EEEEE--S--TTS--SEEEEEE-S-HHHHHHHS---EEE--S---HHHHHHHHHHHHHHHHHHHHHHHHHHHH--